Protein AF-A0A3S1J537-F1 (afdb_monomer)

Foldseek 3Di:
DLLVVLQVLLVVLVVVLVVPDPCNPVSPVSSVVSNVVSVLLPDQWAAAEAEFAADPPPCQVVVCVVCQCVDFHPSGADEQELLCLLQVVVVHDSPDDDDCVSVDPVNSVVSVVVSVVVQVVQNVVRHYYYYYDNPD

Sequence (136 aa):
FMAVRAAVRAHVTATQIEEGSADSGGLIAEARSYFELARTLLQARPPRLIAIGGLSGSGKTAVAEALAAHVGAPPGARIVESDRIRKAMHGVPAETKLPDRAYQPEVSDRVYREMARRAGLILAEGGSVVADAVFD

Structure (mmCIF, N/CA/C/O backbone):
data_AF-A0A3S1J537-F1
#
_entry.id   AF-A0A3S1J537-F1
#
loop_
_atom_site.group_PDB
_atom_site.id
_atom_site.type_symbol
_atom_site.label_atom_id
_atom_site.label_alt_id
_atom_site.label_comp_id
_atom_site.label_asym_id
_atom_site.label_entity_id
_atom_site.label_seq_id
_atom_site.pdbx_PDB_ins_code
_atom_site.Cartn_x
_atom_site.Cartn_y
_atom_site.Cartn_z
_atom_site.occupancy
_atom_site.B_iso_or_equiv
_atom_site.auth_seq_id
_atom_site.auth_comp_id
_atom_site.auth_asym_id
_atom_site.auth_atom_id
_atom_site.pdbx_PDB_model_num
ATOM 1 N N . PHE A 1 1 ? -12.608 -5.688 7.212 1.00 84.06 1 PHE A N 1
ATOM 2 C CA . PHE A 1 1 ? -11.902 -6.519 8.218 1.00 84.06 1 PHE A CA 1
ATOM 3 C C . PHE A 1 1 ? -11.384 -5.712 9.416 1.00 84.06 1 PHE A C 1
ATOM 5 O O . PHE A 1 1 ? -11.794 -6.016 10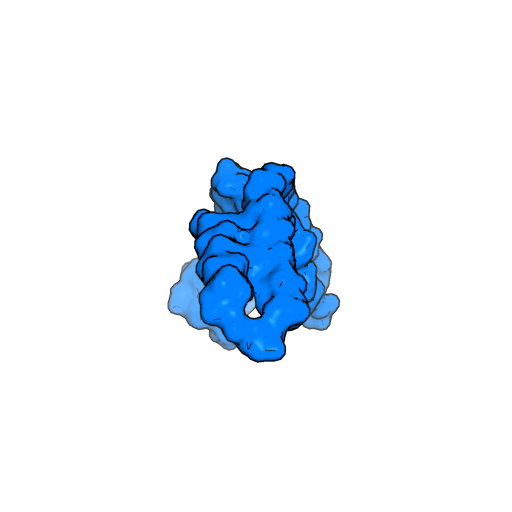.528 1.00 84.06 1 PHE A O 1
ATOM 12 N N . MET A 1 2 ? -10.541 -4.677 9.238 1.00 93.00 2 MET A N 1
ATOM 13 C CA . MET A 1 2 ? -9.973 -3.912 10.372 1.00 93.00 2 MET A CA 1
ATOM 14 C C . MET A 1 2 ? -11.028 -3.223 11.251 1.00 93.00 2 MET A C 1
ATOM 16 O O . MET A 1 2 ? -10.948 -3.337 12.467 1.00 93.00 2 MET A O 1
ATOM 20 N N . ALA A 1 3 ? -12.048 -2.593 10.652 1.00 95.31 3 ALA A N 1
ATOM 21 C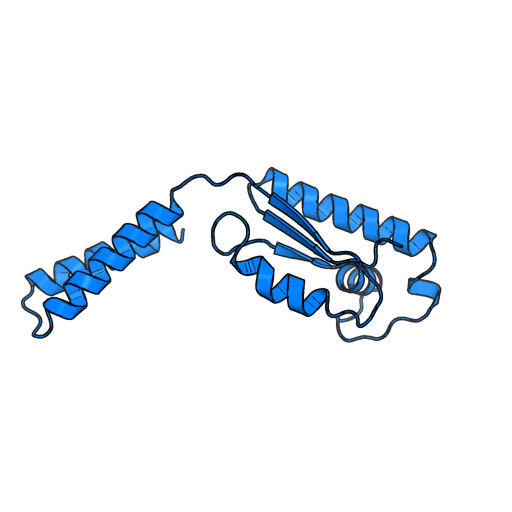 CA . ALA A 1 3 ? -13.137 -1.959 11.404 1.00 95.31 3 ALA A CA 1
ATOM 22 C C . ALA A 1 3 ? -13.875 -2.953 12.317 1.00 95.31 3 ALA A C 1
ATOM 24 O O . ALA A 1 3 ? -14.112 -2.664 13.482 1.00 95.31 3 ALA A O 1
ATOM 25 N N . VAL A 1 4 ? -14.160 -4.159 11.812 1.00 96.94 4 VAL A N 1
ATOM 26 C CA . VAL A 1 4 ? -14.802 -5.232 12.589 1.00 96.94 4 VAL A CA 1
ATOM 27 C C . VAL A 1 4 ? -13.911 -5.667 13.749 1.0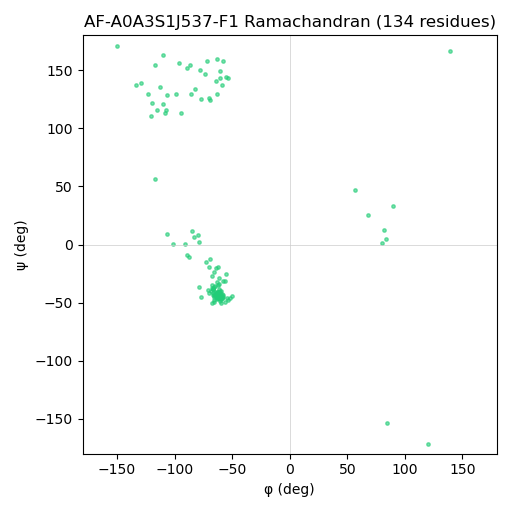0 96.94 4 VAL A C 1
ATOM 29 O O . VAL A 1 4 ? -14.384 -5.781 14.870 1.00 96.94 4 VAL A O 1
ATOM 32 N N . ARG A 1 5 ? -12.608 -5.868 13.515 1.00 97.38 5 ARG A N 1
ATOM 33 C CA . ARG A 1 5 ? -11.675 -6.231 14.594 1.00 97.38 5 ARG A CA 1
ATOM 34 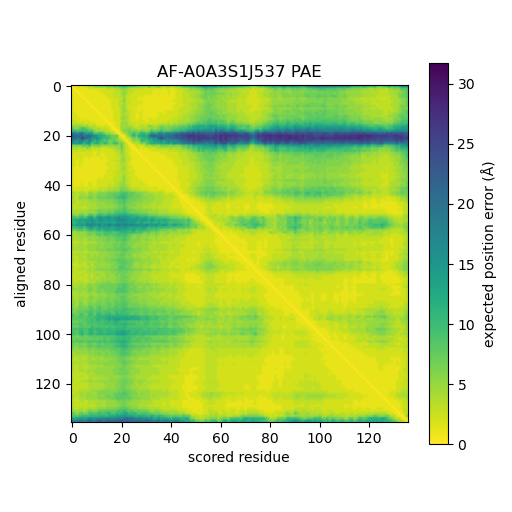C C . ARG A 1 5 ? -11.566 -5.144 15.656 1.00 97.38 5 ARG A C 1
ATOM 36 O O . ARG A 1 5 ? -11.516 -5.477 16.833 1.00 97.38 5 ARG A O 1
ATOM 43 N N . ALA A 1 6 ? -11.530 -3.878 15.247 1.00 97.56 6 ALA A N 1
ATOM 44 C CA . ALA A 1 6 ? -11.533 -2.750 16.168 1.00 97.56 6 ALA A CA 1
ATOM 45 C C . ALA A 1 6 ? -12.836 -2.726 16.988 1.00 97.56 6 ALA A C 1
ATOM 47 O O . ALA A 1 6 ? -12.774 -2.681 18.209 1.00 97.56 6 ALA A O 1
ATOM 48 N N . ALA A 1 7 ? -14.001 -2.898 16.356 1.00 98.06 7 ALA A N 1
ATOM 49 C CA . ALA A 1 7 ? -15.285 -2.965 17.059 1.00 98.06 7 ALA A CA 1
ATOM 50 C C . ALA A 1 7 ? -15.371 -4.150 18.042 1.00 98.06 7 ALA A C 1
ATOM 52 O O . ALA A 1 7 ? -15.823 -3.978 19.169 1.00 98.06 7 ALA A O 1
ATOM 53 N N . VAL A 1 8 ? -14.893 -5.337 17.650 1.00 98.12 8 VAL A N 1
ATOM 54 C CA . VAL A 1 8 ? -14.848 -6.516 18.533 1.00 98.12 8 VAL A CA 1
ATOM 55 C C . VAL A 1 8 ? -13.909 -6.280 19.715 1.00 98.12 8 VAL A C 1
ATOM 57 O O . VAL A 1 8 ? -14.278 -6.602 20.839 1.00 98.12 8 VAL A O 1
ATOM 60 N N . ARG A 1 9 ? -12.725 -5.688 19.498 1.00 97.44 9 ARG A N 1
ATOM 61 C CA . ARG A 1 9 ? -11.820 -5.322 20.602 1.00 97.44 9 ARG A CA 1
ATOM 62 C C . ARG A 1 9 ? -12.469 -4.325 21.550 1.00 97.44 9 ARG A C 1
ATOM 64 O O . ARG A 1 9 ? -12.449 -4.560 22.747 1.00 97.44 9 ARG A O 1
ATOM 71 N N . ALA A 1 10 ? -13.099 -3.281 21.016 1.00 97.19 10 ALA A N 1
ATOM 72 C CA . ALA A 1 10 ? -13.833 -2.314 21.823 1.00 97.19 10 ALA A CA 1
ATOM 73 C C . ALA A 1 10 ? -14.890 -2.994 22.705 1.00 97.19 10 ALA A C 1
ATOM 75 O O . ALA A 1 10 ? -14.969 -2.710 23.895 1.00 97.19 10 ALA A O 1
ATOM 76 N N . HIS A 1 11 ? -15.665 -3.919 22.131 1.00 96.56 11 HIS A N 1
ATOM 77 C CA . HIS A 1 11 ? -16.704 -4.648 22.853 1.00 96.56 11 HIS A CA 1
ATOM 78 C C . HIS A 1 11 ? -16.134 -5.563 23.944 1.00 96.56 11 HIS A C 1
ATOM 80 O O . HIS A 1 11 ? -16.567 -5.475 25.086 1.00 96.56 11 HIS A O 1
ATOM 86 N N . VAL A 1 12 ? -15.128 -6.384 23.624 1.00 95.19 12 VAL A N 1
ATOM 87 C CA . VAL A 1 12 ? -14.503 -7.299 24.596 1.00 95.19 12 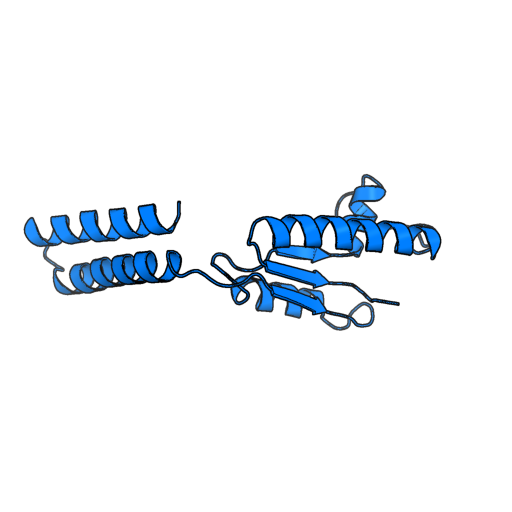VAL A CA 1
ATOM 88 C C . VAL A 1 12 ? -13.858 -6.527 25.747 1.00 95.19 12 VAL A C 1
ATOM 90 O O . VAL A 1 12 ? -14.067 -6.880 26.905 1.00 95.19 12 VAL A O 1
ATOM 93 N N . THR A 1 13 ? -13.120 -5.451 25.452 1.00 94.25 13 THR A N 1
ATOM 94 C CA . THR A 1 13 ? -12.529 -4.590 26.487 1.00 94.25 13 THR A CA 1
ATOM 95 C C . THR A 1 13 ? -13.614 -3.929 27.344 1.00 94.25 13 THR A C 1
ATOM 97 O O . THR A 1 13 ? -13.430 -3.790 28.547 1.00 94.25 13 THR A O 1
ATOM 100 N N . ALA A 1 14 ? -14.767 -3.571 26.765 1.00 92.69 14 ALA A N 1
ATOM 101 C CA . ALA A 1 14 ? -15.890 -3.029 27.527 1.00 92.69 14 ALA A CA 1
ATOM 102 C C . ALA A 1 14 ? -16.493 -4.053 28.505 1.00 92.69 14 ALA A C 1
ATOM 104 O O . ALA A 1 14 ? -16.719 -3.721 29.666 1.00 92.69 14 ALA A O 1
ATOM 105 N N . THR A 1 15 ? -16.681 -5.303 28.075 1.00 92.19 15 THR A N 1
ATOM 106 C CA . THR A 1 15 ? -17.178 -6.390 28.939 1.00 92.19 15 THR A CA 1
ATOM 107 C C . THR A 1 15 ? -16.237 -6.668 30.115 1.00 92.19 15 THR A C 1
ATOM 109 O O . THR A 1 15 ? -16.694 -6.858 31.236 1.00 92.19 15 THR A O 1
ATOM 112 N N . GLN A 1 16 ? -14.918 -6.605 29.905 1.00 89.31 16 GLN A N 1
ATOM 113 C CA . GLN A 1 16 ? -13.934 -6.792 30.983 1.00 89.31 16 GLN A CA 1
ATOM 114 C C . GLN A 1 16 ? -14.050 -5.744 32.106 1.00 89.31 16 GLN A C 1
ATOM 116 O O . GLN A 1 16 ? -13.724 -6.032 33.257 1.00 89.31 16 GLN A O 1
ATOM 121 N N . ILE A 1 17 ? -14.523 -4.533 31.788 1.00 87.06 17 ILE A N 1
ATOM 122 C CA . ILE A 1 17 ? -14.766 -3.476 32.781 1.00 87.06 17 ILE A CA 1
ATOM 123 C C . ILE A 1 17 ? -15.971 -3.840 33.655 1.00 87.06 17 ILE A C 1
ATOM 125 O O . ILE A 1 17 ? -15.917 -3.653 34.870 1.00 87.06 17 ILE A O 1
ATOM 129 N N . GLU A 1 18 ? -17.037 -4.373 33.047 1.00 81.31 18 GLU A N 1
ATOM 130 C CA . GLU A 1 18 ? -18.246 -4.820 33.756 1.00 81.31 18 GLU A CA 1
ATOM 131 C C . GLU A 1 18 ? -17.945 -5.976 34.722 1.00 81.31 18 GLU A C 1
ATOM 133 O O . GLU A 1 18 ? -18.535 -6.052 35.798 1.00 81.31 18 GLU A O 1
ATOM 138 N N . GLU A 1 19 ? -16.972 -6.826 34.384 1.00 84.00 19 GLU A N 1
ATOM 139 C CA . GLU A 1 19 ? -16.530 -7.963 35.203 1.00 84.00 19 GLU A CA 1
ATOM 140 C C . GLU A 1 19 ? -15.597 -7.579 36.377 1.00 84.00 19 GLU A C 1
ATOM 142 O O . GLU A 1 19 ? -15.179 -8.448 37.142 1.00 84.00 19 GLU A O 1
ATOM 147 N N . GLY A 1 20 ? -15.310 -6.285 36.587 1.00 71.38 20 GLY A N 1
ATOM 148 C CA . GLY A 1 20 ? -14.695 -5.789 37.828 1.00 71.38 20 GLY A CA 1
ATOM 149 C C . GLY A 1 20 ? -13.161 -5.755 37.861 1.00 71.38 20 GLY A C 1
ATOM 150 O O . GLY A 1 20 ? -12.559 -5.934 38.921 1.00 71.38 20 GLY A O 1
ATOM 151 N N . SER A 1 21 ? -12.500 -5.504 36.727 1.00 66.31 21 SER A N 1
ATOM 152 C CA . SER A 1 21 ? -11.037 -5.336 36.658 1.00 66.31 21 SER A CA 1
ATOM 153 C C . SER A 1 21 ? -10.512 -4.159 37.506 1.00 66.31 21 SER A C 1
ATOM 155 O O . SER A 1 21 ? -11.111 -3.084 37.503 1.00 66.31 21 SER A O 1
ATOM 157 N N . ALA A 1 22 ? -9.334 -4.311 38.125 1.00 62.69 22 ALA A N 1
ATOM 158 C CA . ALA A 1 22 ? -8.697 -3.293 38.977 1.00 62.69 22 ALA A CA 1
ATOM 159 C C . ALA A 1 22 ? -8.183 -2.030 38.239 1.00 62.69 22 ALA A C 1
ATOM 161 O O . ALA A 1 22 ? -7.878 -1.037 38.894 1.00 62.69 22 ALA A O 1
ATOM 162 N N . ASP A 1 23 ? -8.109 -2.045 36.900 1.00 71.88 23 ASP A N 1
ATOM 163 C CA . ASP A 1 23 ? -7.716 -0.900 36.056 1.00 71.88 23 ASP A CA 1
ATOM 164 C C . ASP A 1 23 ? -8.864 -0.454 35.130 1.00 71.88 23 ASP A C 1
ATOM 166 O O . ASP A 1 23 ? -8.750 -0.417 33.902 1.00 71.88 23 ASP A O 1
ATOM 170 N N . SER A 1 24 ? -10.022 -0.127 35.713 1.00 74.25 24 SER A N 1
ATOM 171 C CA . SER A 1 24 ? -11.186 0.321 34.934 1.00 74.25 24 SER A CA 1
ATOM 172 C C . SER A 1 24 ? -10.882 1.566 34.089 1.00 74.25 24 SER A C 1
ATOM 174 O O . SER A 1 24 ? -11.438 1.726 33.009 1.00 74.25 24 SER A O 1
ATOM 176 N N . GLY A 1 25 ? -9.992 2.451 34.550 1.00 84.00 25 GLY A N 1
ATOM 177 C CA . GLY A 1 25 ? -9.656 3.694 33.850 1.00 84.00 25 GLY A CA 1
ATOM 178 C C . GLY A 1 25 ? -8.924 3.463 32.526 1.00 84.00 25 GLY A C 1
ATOM 179 O O . GLY A 1 25 ? -9.350 3.997 31.495 1.00 84.00 25 GLY A O 1
ATOM 180 N N . GLY A 1 26 ? -7.861 2.649 32.539 1.00 89.25 26 GLY A N 1
ATOM 181 C CA . GLY A 1 26 ? -7.110 2.293 31.333 1.00 89.25 26 GLY A CA 1
ATOM 182 C C . GLY A 1 26 ? -7.972 1.550 30.312 1.00 89.25 26 GLY A C 1
ATOM 183 O O . GLY A 1 26 ? -7.988 1.906 29.130 1.00 89.25 26 GLY A O 1
ATOM 184 N N . LEU A 1 27 ? -8.778 0.595 30.780 1.00 90.62 27 LEU A N 1
ATOM 185 C CA . LEU A 1 27 ? -9.655 -0.205 29.921 1.00 90.62 27 LEU A CA 1
ATOM 186 C C . LEU A 1 27 ? -10.786 0.619 29.289 1.00 90.62 27 LEU A C 1
ATOM 188 O O . LEU A 1 27 ? -11.090 0.426 28.111 1.00 90.62 27 LEU A O 1
ATOM 192 N N . ILE A 1 28 ? -11.373 1.590 30.006 1.00 93.19 28 ILE A N 1
ATOM 193 C CA . ILE A 1 28 ? -12.360 2.519 29.418 1.00 93.19 28 ILE A CA 1
ATOM 194 C C . ILE A 1 28 ? -11.731 3.300 28.257 1.00 93.19 28 ILE A C 1
ATOM 196 O O . ILE A 1 28 ? -12.352 3.447 27.197 1.00 93.19 28 ILE A O 1
ATOM 200 N N . ALA A 1 29 ? -10.517 3.825 28.449 1.00 94.19 29 ALA A N 1
ATOM 201 C CA . ALA A 1 29 ? -9.821 4.588 27.417 1.00 94.19 29 ALA A CA 1
ATOM 202 C C . ALA A 1 29 ? -9.495 3.715 26.194 1.00 94.19 29 ALA A C 1
ATOM 204 O O . ALA A 1 29 ? -9.710 4.142 25.056 1.00 94.19 29 ALA A O 1
ATOM 205 N N . GLU A 1 30 ? -9.045 2.479 26.415 1.00 95.19 30 GLU A N 1
ATOM 206 C CA . GLU A 1 30 ? -8.744 1.525 25.347 1.00 95.19 30 GLU A CA 1
ATOM 207 C C . GLU A 1 30 ? -10.001 1.110 24.563 1.00 95.19 30 GLU A C 1
ATOM 209 O O . GLU A 1 30 ? -10.004 1.183 23.329 1.00 95.19 30 GLU A O 1
ATOM 214 N N . ALA A 1 31 ? -11.093 0.753 25.248 1.00 95.94 31 ALA A N 1
ATOM 215 C CA . ALA A 1 31 ? -12.356 0.384 24.605 1.00 95.94 31 ALA A CA 1
ATOM 216 C C . ALA A 1 31 ? -12.883 1.517 23.707 1.00 95.94 31 ALA A C 1
ATOM 218 O O . ALA A 1 31 ? -13.246 1.290 22.548 1.00 95.94 31 ALA A O 1
ATOM 219 N N . ARG A 1 32 ? -12.859 2.761 24.210 1.00 96.56 32 ARG A N 1
ATOM 220 C CA . ARG A 1 32 ? -13.248 3.954 23.440 1.00 96.56 32 ARG A CA 1
ATOM 221 C C . ARG A 1 32 ? -12.330 4.192 22.245 1.00 96.56 32 ARG A C 1
ATOM 223 O O . ARG A 1 32 ? -12.825 4.464 21.155 1.00 96.56 32 ARG A O 1
ATOM 230 N N . SER A 1 33 ? -11.017 4.046 22.424 1.00 97.81 33 SER A N 1
ATOM 231 C CA . SER A 1 33 ? -10.036 4.194 21.343 1.00 97.81 33 SER A CA 1
ATOM 232 C C . SER A 1 33 ? -10.303 3.214 20.195 1.00 97.81 33 SER A C 1
ATOM 234 O O . SER A 1 33 ? -10.366 3.616 19.031 1.00 97.81 33 SER A O 1
ATOM 236 N N . TYR A 1 34 ? -10.562 1.939 20.500 1.00 98.06 34 TYR A N 1
ATOM 237 C CA . TYR A 1 34 ? -10.912 0.957 19.472 1.00 98.06 34 TYR A CA 1
ATOM 238 C C . TYR A 1 34 ? -12.267 1.227 18.813 1.00 98.06 34 TYR A C 1
ATOM 240 O O . TYR A 1 34 ? -12.413 0.992 17.610 1.00 98.06 34 TYR A O 1
ATOM 248 N N . PHE A 1 35 ? -13.248 1.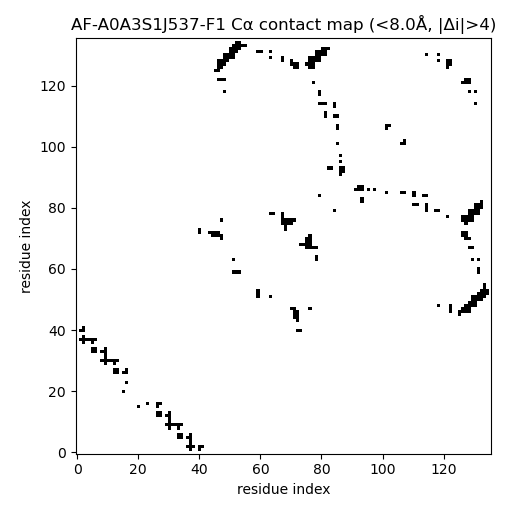734 19.560 1.00 97.94 35 PHE A N 1
ATOM 249 C CA . PHE A 1 35 ? -14.543 2.099 18.994 1.00 97.94 35 PHE A CA 1
ATOM 250 C C . PHE A 1 35 ? -14.417 3.272 18.010 1.00 97.94 35 PHE A C 1
ATOM 252 O O . PHE A 1 35 ? -14.922 3.197 16.885 1.00 97.94 35 PHE A O 1
ATOM 259 N N . GLU A 1 36 ? -13.668 4.313 18.377 1.00 97.88 36 GLU A N 1
ATOM 260 C CA . GLU A 1 36 ? -13.381 5.442 17.485 1.00 97.88 36 GLU A CA 1
ATOM 261 C C . GLU A 1 36 ? -12.530 5.031 16.280 1.00 97.88 36 GLU A C 1
ATOM 263 O O . GLU A 1 36 ? -12.772 5.483 15.155 1.00 97.88 36 GLU A O 1
ATOM 268 N N . LEU A 1 37 ? -11.585 4.106 16.464 1.00 96.88 37 LEU A N 1
ATOM 269 C CA . LEU A 1 37 ? -10.842 3.516 15.355 1.00 96.88 37 LEU A CA 1
ATOM 270 C C . LEU A 1 37 ? -11.783 2.777 14.393 1.00 96.88 37 LEU A C 1
ATOM 272 O O . LEU A 1 37 ? -11.678 2.961 13.181 1.00 96.88 37 LEU A O 1
ATOM 276 N N . ALA A 1 38 ? -12.726 1.978 14.903 1.00 97.56 38 ALA A N 1
ATOM 277 C CA . ALA A 1 38 ? -13.714 1.292 14.074 1.00 97.56 38 ALA A CA 1
ATOM 278 C C . ALA A 1 38 ? -14.552 2.288 13.260 1.00 97.56 38 ALA A C 1
ATOM 280 O O . ALA A 1 38 ? -14.696 2.110 12.049 1.00 97.56 38 ALA A O 1
ATOM 281 N N . ARG A 1 39 ? -15.033 3.367 13.893 1.00 96.19 39 ARG A N 1
ATOM 282 C CA . ARG A 1 39 ? -15.758 4.452 13.210 1.00 96.19 39 ARG A CA 1
ATOM 283 C C . ARG A 1 39 ? -14.910 5.115 12.129 1.00 96.19 39 ARG A C 1
ATOM 285 O O . ARG A 1 39 ? -15.377 5.273 11.004 1.00 96.19 39 ARG A O 1
ATOM 292 N N . THR A 1 40 ? -13.665 5.455 12.444 1.00 94.56 40 THR A N 1
ATOM 293 C CA . THR A 1 40 ? -12.730 6.087 11.501 1.00 94.56 40 THR A CA 1
ATOM 294 C C . THR A 1 40 ? -12.458 5.190 10.294 1.00 94.56 40 THR A C 1
ATOM 296 O O . THR A 1 40 ? -12.423 5.665 9.162 1.00 94.56 40 THR A O 1
ATOM 299 N N . LEU A 1 41 ? -12.308 3.881 10.512 1.00 94.12 41 LEU A N 1
ATOM 300 C CA . LEU A 1 41 ? -12.062 2.897 9.454 1.00 94.12 41 LEU A CA 1
ATOM 301 C C . LEU A 1 41 ? -13.267 2.663 8.532 1.00 94.12 41 LEU A C 1
ATOM 303 O O . LEU A 1 41 ? -13.084 2.130 7.440 1.00 94.12 41 LEU A O 1
ATOM 307 N N . LEU A 1 42 ? -14.479 3.028 8.959 1.00 93.38 42 LEU A N 1
ATOM 308 C CA . LEU A 1 42 ? -15.695 2.945 8.142 1.00 93.38 42 LEU A CA 1
ATOM 309 C C . LEU A 1 42 ? -15.930 4.198 7.290 1.00 93.38 42 LEU A C 1
ATOM 311 O O . LEU A 1 42 ? -16.793 4.183 6.414 1.00 93.38 42 LEU A O 1
ATOM 315 N N . GLN A 1 43 ? -15.186 5.282 7.524 1.00 92.31 43 GLN A N 1
ATOM 316 C CA . GLN A 1 43 ? -15.308 6.494 6.721 1.00 92.31 43 GLN A CA 1
ATOM 317 C C . GLN A 1 43 ? -14.769 6.249 5.310 1.00 92.31 43 GLN A C 1
ATOM 319 O O . GLN A 1 43 ? -13.605 5.887 5.128 1.00 92.31 43 GLN A O 1
ATOM 324 N N . ALA A 1 44 ? -15.606 6.502 4.303 1.00 88.31 44 ALA A N 1
ATOM 325 C CA . ALA A 1 44 ? -15.175 6.479 2.915 1.00 88.31 44 ALA A CA 1
ATOM 326 C C . ALA A 1 44 ? -14.126 7.576 2.680 1.00 88.31 44 ALA A C 1
ATOM 328 O O . ALA A 1 44 ? -14.339 8.742 3.018 1.00 88.31 44 ALA A O 1
ATOM 329 N N . ARG A 1 45 ? -12.991 7.203 2.085 1.00 90.75 45 ARG A N 1
ATOM 330 C CA . ARG A 1 45 ? -11.961 8.145 1.641 1.00 90.75 45 ARG A CA 1
ATOM 331 C C . ARG A 1 45 ? -11.724 7.930 0.152 1.00 90.75 45 ARG A C 1
ATOM 333 O O . ARG A 1 45 ? -11.525 6.783 -0.243 1.00 90.75 45 ARG A O 1
ATOM 340 N N . PRO A 1 46 ? -11.744 8.989 -0.671 1.00 92.19 46 PRO A N 1
ATOM 341 C CA . PRO A 1 46 ? -11.505 8.836 -2.094 1.00 92.19 46 PRO A CA 1
ATOM 342 C C . PRO A 1 46 ? -10.074 8.326 -2.345 1.00 92.19 46 PRO A C 1
ATOM 344 O O . PRO A 1 46 ? -9.141 8.771 -1.660 1.00 92.19 46 PRO A O 1
ATOM 347 N N . PRO A 1 47 ? -9.883 7.423 -3.321 1.00 95.88 47 PRO A N 1
ATOM 348 C CA . PRO A 1 47 ? -8.566 6.990 -3.772 1.00 95.88 47 PRO A CA 1
ATOM 349 C C . PRO A 1 47 ? -7.701 8.170 -4.200 1.00 95.88 47 PRO A C 1
ATOM 351 O O . PRO A 1 47 ? -8.186 9.140 -4.785 1.00 95.88 47 PRO A O 1
ATOM 354 N N . ARG A 1 48 ? -6.399 8.085 -3.927 1.00 97.00 48 ARG A N 1
ATOM 355 C CA . ARG A 1 48 ? -5.422 9.102 -4.329 1.00 97.00 48 ARG A CA 1
ATOM 356 C C . ARG A 1 48 ? -4.246 8.453 -5.035 1.00 97.00 48 ARG A C 1
ATOM 358 O O . ARG A 1 48 ? -3.738 7.435 -4.575 1.00 97.00 48 ARG A O 1
ATOM 365 N N . LEU A 1 49 ? -3.783 9.092 -6.103 1.00 97.50 49 LEU A N 1
ATOM 366 C CA . LEU A 1 49 ? -2.500 8.812 -6.734 1.00 97.50 49 LEU A CA 1
ATOM 367 C C . LEU A 1 49 ? -1.535 9.948 -6.400 1.00 97.50 49 LEU A C 1
ATOM 369 O O . LEU A 1 49 ? -1.864 11.116 -6.604 1.00 97.50 49 LEU A O 1
ATOM 373 N N . ILE A 1 50 ? -0.353 9.605 -5.903 1.00 97.31 50 ILE A N 1
ATOM 374 C CA . ILE A 1 50 ? 0.759 10.541 -5.733 1.00 97.31 50 ILE A CA 1
ATOM 375 C C . ILE A 1 50 ? 1.921 10.023 -6.567 1.00 97.31 50 ILE A C 1
ATOM 377 O O . ILE A 1 50 ? 2.369 8.903 -6.356 1.00 97.31 50 ILE A O 1
ATOM 381 N N . ALA A 1 51 ? 2.402 10.827 -7.508 1.00 95.81 51 ALA A N 1
ATOM 382 C CA . ALA A 1 51 ? 3.593 10.520 -8.288 1.00 95.81 51 ALA A CA 1
ATOM 383 C C . ALA A 1 51 ? 4.797 11.262 -7.695 1.00 95.81 51 ALA A C 1
ATOM 385 O O . ALA A 1 51 ? 4.723 12.468 -7.456 1.00 95.81 51 ALA A O 1
ATOM 386 N N . ILE A 1 52 ? 5.889 10.542 -7.451 1.00 94.44 52 ILE A N 1
ATOM 387 C CA . ILE A 1 52 ? 7.155 11.084 -6.955 1.00 94.44 52 ILE A CA 1
ATOM 388 C C . ILE A 1 52 ? 8.199 10.881 -8.052 1.00 94.44 52 ILE A C 1
ATOM 390 O O . ILE A 1 52 ? 8.495 9.748 -8.422 1.00 94.44 52 ILE A O 1
ATOM 394 N N . GLY A 1 53 ? 8.709 11.997 -8.577 1.00 91.50 53 GLY A N 1
ATOM 395 C CA . GLY A 1 53 ? 9.734 12.063 -9.620 1.00 91.50 53 GLY A CA 1
ATOM 396 C C . GLY A 1 53 ? 11.074 12.578 -9.104 1.00 91.50 53 GLY A C 1
ATOM 397 O O . GLY A 1 53 ? 11.140 13.186 -8.033 1.00 91.50 53 GLY A O 1
ATOM 398 N N . GLY A 1 54 ? 12.147 12.354 -9.866 1.00 86.50 54 GLY A N 1
ATOM 399 C CA . GLY A 1 54 ? 13.484 12.869 -9.543 1.00 86.50 54 GLY A CA 1
ATOM 400 C C . GLY A 1 54 ? 14.627 11.883 -9.790 1.00 86.50 54 GLY A C 1
ATOM 401 O O . GLY A 1 54 ? 14.429 10.681 -9.961 1.00 86.50 54 GLY A O 1
ATOM 402 N N . LEU A 1 55 ? 15.859 12.391 -9.781 1.00 82.50 55 LEU A N 1
ATOM 403 C CA . LEU A 1 55 ? 17.065 11.627 -10.119 1.00 82.50 55 LEU A CA 1
ATOM 404 C C . LEU A 1 55 ? 17.335 10.453 -9.160 1.00 82.50 55 LEU A C 1
ATOM 406 O O . LEU A 1 55 ? 16.847 10.400 -8.028 1.00 82.50 55 LEU A O 1
ATOM 410 N N . SER A 1 56 ? 18.124 9.476 -9.612 1.00 79.56 56 SER A N 1
ATOM 411 C CA . SER A 1 56 ? 18.585 8.386 -8.743 1.00 79.56 56 SER A CA 1
ATOM 412 C C . SER A 1 56 ? 19.376 8.941 -7.550 1.00 79.56 56 SER A C 1
ATOM 414 O O . SER A 1 56 ? 20.167 9.866 -7.705 1.00 79.56 56 SER A O 1
ATOM 416 N N . GLY A 1 57 ? 19.135 8.407 -6.350 1.00 79.31 57 GLY A N 1
ATOM 417 C CA . GLY A 1 57 ? 19.786 8.868 -5.117 1.00 79.31 57 GLY A CA 1
ATOM 418 C C . GLY A 1 57 ? 19.202 10.136 -4.476 1.00 79.31 57 GLY A C 1
ATOM 419 O O . GLY A 1 57 ? 19.676 10.533 -3.419 1.00 79.31 57 GLY A O 1
ATOM 420 N N . SER A 1 58 ? 18.146 10.749 -5.028 1.00 85.00 58 SER A N 1
ATOM 421 C CA . SER A 1 58 ? 17.544 11.980 -4.475 1.00 85.00 58 SER A CA 1
ATOM 422 C C . SER A 1 58 ? 16.606 11.772 -3.269 1.00 85.00 58 SER A C 1
ATOM 424 O O . SER A 1 58 ? 15.901 12.696 -2.876 1.00 85.00 58 SER A O 1
ATOM 426 N N . GLY A 1 59 ? 16.536 10.559 -2.710 1.00 86.75 59 GLY A N 1
ATOM 427 C CA . GLY A 1 59 ? 15.693 10.246 -1.546 1.00 86.75 59 GLY A CA 1
ATOM 428 C C . GLY A 1 59 ? 14.212 9.955 -1.835 1.00 86.75 59 GLY A C 1
ATOM 429 O O . GLY A 1 59 ? 13.430 9.887 -0.891 1.00 86.75 59 GLY A O 1
ATOM 430 N N . LYS A 1 60 ? 13.805 9.746 -3.098 1.00 92.00 60 LYS A N 1
ATOM 431 C CA . LYS A 1 60 ? 12.397 9.474 -3.472 1.00 92.00 60 LYS A CA 1
ATOM 432 C C . LYS A 1 60 ? 11.773 8.319 -2.699 1.00 92.00 60 LYS A C 1
ATOM 434 O O . LYS A 1 60 ? 10.703 8.488 -2.132 1.00 92.00 60 LYS A O 1
ATOM 439 N N . THR A 1 61 ? 12.480 7.194 -2.612 1.00 88.94 61 THR A N 1
ATOM 440 C CA . THR A 1 61 ? 12.001 5.996 -1.916 1.00 88.94 61 THR A CA 1
ATOM 441 C C . THR A 1 61 ? 11.778 6.267 -0.431 1.00 88.94 61 THR A C 1
ATOM 443 O O . THR A 1 61 ? 10.738 5.904 0.102 1.00 88.94 61 THR A O 1
ATOM 446 N N . ALA A 1 62 ? 12.676 7.017 0.220 1.00 92.88 62 ALA A N 1
ATOM 447 C CA . ALA A 1 62 ? 12.496 7.409 1.619 1.00 92.88 62 ALA A CA 1
ATOM 448 C C . ALA A 1 62 ? 11.242 8.281 1.813 1.00 92.88 62 ALA A C 1
ATOM 450 O O . ALA A 1 62 ? 10.479 8.082 2.759 1.00 92.88 62 ALA A O 1
ATOM 451 N N . VAL A 1 63 ? 10.988 9.220 0.894 1.00 94.38 63 VAL A N 1
ATOM 452 C CA . VAL A 1 63 ? 9.759 10.029 0.907 1.00 94.38 63 VAL A CA 1
ATOM 453 C C . VAL A 1 63 ? 8.529 9.162 0.630 1.00 94.38 63 VAL A C 1
ATOM 455 O O . VAL A 1 63 ? 7.521 9.313 1.316 1.00 94.38 63 VAL A O 1
ATOM 458 N N . ALA A 1 64 ? 8.596 8.244 -0.336 1.00 94.56 64 ALA A N 1
ATOM 459 C CA . ALA A 1 64 ? 7.502 7.346 -0.689 1.00 94.56 64 ALA A CA 1
ATOM 460 C C . ALA A 1 64 ? 7.097 6.456 0.494 1.00 94.56 64 ALA A C 1
ATOM 462 O O . ALA A 1 64 ? 5.910 6.369 0.814 1.00 94.56 64 ALA A O 1
ATOM 463 N N . GLU A 1 65 ? 8.071 5.856 1.180 1.00 94.44 65 GLU A N 1
ATOM 464 C CA . GLU A 1 65 ? 7.864 5.012 2.361 1.00 94.44 65 GLU A CA 1
ATOM 465 C C . GLU A 1 65 ? 7.275 5.796 3.538 1.00 94.44 65 GLU A C 1
ATOM 467 O O . GLU A 1 65 ? 6.294 5.354 4.142 1.00 94.44 65 GLU A O 1
ATOM 472 N N . ALA A 1 66 ? 7.803 6.991 3.822 1.00 95.31 66 ALA A N 1
ATOM 473 C CA . ALA A 1 66 ? 7.274 7.855 4.877 1.00 95.31 66 ALA A CA 1
ATOM 474 C C . ALA A 1 66 ? 5.849 8.350 4.567 1.00 95.31 66 ALA A C 1
ATOM 476 O O . ALA A 1 66 ? 5.011 8.492 5.463 1.00 95.31 66 ALA A O 1
ATOM 477 N N . LEU A 1 67 ? 5.552 8.610 3.293 1.00 95.44 67 LEU A N 1
ATOM 478 C CA . LEU A 1 67 ? 4.267 9.145 2.860 1.00 95.44 67 LEU A CA 1
ATOM 479 C C . LEU A 1 67 ? 3.177 8.070 2.785 1.00 95.44 67 LEU A C 1
ATOM 481 O O . LEU A 1 67 ? 2.029 8.358 3.120 1.00 95.44 67 LEU A O 1
ATOM 485 N N . ALA A 1 68 ? 3.507 6.847 2.367 1.00 96.62 68 ALA A N 1
ATOM 486 C CA . ALA A 1 68 ? 2.532 5.813 2.018 1.00 96.62 68 ALA A CA 1
ATOM 487 C C . ALA A 1 68 ? 1.481 5.559 3.112 1.00 96.62 68 ALA A C 1
ATOM 489 O O . ALA A 1 68 ? 0.285 5.552 2.818 1.00 96.62 68 ALA A O 1
ATOM 490 N N . ALA A 1 69 ? 1.897 5.444 4.378 1.00 95.06 69 ALA A N 1
ATOM 491 C CA . ALA A 1 69 ? 0.997 5.194 5.512 1.00 95.06 69 ALA A CA 1
ATOM 492 C C . ALA A 1 69 ? -0.040 6.315 5.750 1.00 95.06 69 ALA A C 1
ATOM 494 O O . ALA A 1 69 ? -1.067 6.096 6.391 1.00 95.06 69 ALA A O 1
ATOM 495 N N . HIS A 1 70 ? 0.206 7.512 5.213 1.00 94.44 70 HIS A N 1
ATOM 496 C CA . HIS A 1 70 ? -0.597 8.714 5.442 1.00 94.44 70 HIS A CA 1
ATOM 497 C C . HIS A 1 70 ? -1.558 9.036 4.286 1.00 94.44 70 HIS A C 1
ATOM 499 O O . HIS A 1 70 ? -2.281 10.034 4.335 1.00 94.44 70 HIS A O 1
ATOM 505 N N . VAL A 1 71 ? -1.587 8.218 3.229 1.00 95.31 71 VAL A N 1
ATOM 506 C CA . VAL A 1 71 ? -2.352 8.506 2.008 1.00 95.31 71 VAL A CA 1
ATOM 507 C C . VAL A 1 71 ? -3.544 7.564 1.864 1.00 95.31 71 VAL A C 1
ATOM 509 O O . VAL A 1 71 ? -3.389 6.359 1.708 1.00 95.31 71 VAL A O 1
ATOM 512 N N . GLY A 1 72 ? -4.751 8.132 1.805 1.00 93.44 72 GLY A N 1
ATOM 513 C CA . GLY A 1 72 ? -5.988 7.387 1.549 1.00 93.44 72 GLY A CA 1
ATOM 514 C C . GLY A 1 72 ? -6.609 6.746 2.790 1.00 93.44 72 GLY A C 1
ATOM 515 O O . GLY A 1 72 ? -6.483 7.245 3.914 1.00 93.44 72 GLY A O 1
ATOM 516 N N . ALA A 1 73 ? -7.352 5.662 2.562 1.00 91.81 73 ALA A N 1
ATOM 517 C CA . ALA A 1 73 ? -7.884 4.818 3.625 1.00 91.81 73 ALA A CA 1
ATOM 518 C C . ALA A 1 73 ? -6.767 3.973 4.263 1.00 91.81 73 ALA A C 1
ATOM 520 O O . ALA A 1 73 ? -5.844 3.556 3.560 1.00 91.81 73 ALA A O 1
ATOM 521 N N . PRO A 1 74 ? -6.834 3.687 5.578 1.00 91.38 74 PRO A N 1
ATOM 522 C CA . PRO A 1 74 ? -5.909 2.753 6.211 1.00 91.38 74 PRO A CA 1
ATOM 523 C C . PRO A 1 74 ? -5.883 1.394 5.484 1.00 91.38 74 PRO A C 1
ATOM 525 O O . PRO A 1 74 ? -6.935 0.921 5.046 1.00 91.38 74 PRO A O 1
ATOM 528 N N . PRO A 1 75 ? -4.718 0.728 5.378 1.00 91.81 75 PRO A N 1
ATOM 529 C CA . PRO A 1 75 ? -3.454 1.040 6.054 1.00 91.81 75 PRO A CA 1
ATOM 530 C C . PRO A 1 75 ? -2.598 2.118 5.362 1.00 91.81 75 PRO A C 1
ATOM 532 O O . PRO A 1 75 ? -1.473 2.352 5.789 1.00 91.81 75 PRO A O 1
ATOM 535 N N . GLY A 1 76 ? -3.107 2.757 4.309 1.00 94.62 76 GLY A N 1
ATOM 536 C CA . GLY A 1 76 ? -2.385 3.733 3.501 1.00 94.62 76 GLY A CA 1
ATOM 537 C C . GLY A 1 76 ? -2.286 3.305 2.038 1.00 94.62 76 GLY A C 1
ATOM 538 O O . GLY A 1 76 ? -2.899 2.326 1.602 1.00 94.62 76 GLY A O 1
ATOM 539 N N . ALA A 1 77 ? -1.495 4.047 1.274 1.00 97.62 77 ALA A N 1
ATOM 540 C CA . ALA A 1 77 ? -1.271 3.803 -0.137 1.00 97.62 77 ALA A CA 1
ATOM 541 C C . ALA A 1 77 ? -0.289 2.652 -0.380 1.00 97.62 77 ALA A C 1
ATOM 543 O O . ALA A 1 77 ? 0.649 2.414 0.381 1.00 97.62 77 ALA A O 1
ATOM 544 N N . ARG A 1 78 ? -0.475 1.957 -1.502 1.00 97.38 78 ARG A N 1
ATOM 545 C CA . ARG A 1 78 ? 0.505 1.005 -2.026 1.00 97.38 78 ARG A CA 1
ATOM 546 C C . ARG A 1 78 ? 1.582 1.746 -2.803 1.00 97.38 78 ARG A C 1
ATOM 548 O O . ARG A 1 78 ? 1.267 2.582 -3.644 1.00 97.38 78 ARG A O 1
ATOM 555 N N . ILE A 1 79 ? 2.839 1.400 -2.556 1.00 97.44 79 ILE A N 1
ATOM 556 C CA . ILE A 1 79 ? 3.961 1.932 -3.325 1.00 97.44 79 ILE A CA 1
ATOM 557 C C . ILE A 1 79 ? 4.147 1.075 -4.580 1.00 97.44 79 ILE A C 1
ATOM 559 O O . ILE A 1 79 ? 4.198 -0.156 -4.505 1.00 97.44 79 ILE A O 1
ATOM 563 N N . VAL A 1 80 ? 4.220 1.727 -5.735 1.00 97.19 80 VAL A N 1
ATOM 564 C CA . VAL A 1 80 ? 4.500 1.114 -7.033 1.00 97.19 80 VAL A CA 1
ATOM 565 C C . VAL A 1 80 ? 5.764 1.768 -7.581 1.00 97.19 80 VAL A C 1
ATOM 567 O O . VAL A 1 80 ? 5.750 2.941 -7.934 1.00 97.19 80 VAL A O 1
ATOM 570 N N . GLU A 1 81 ? 6.858 1.011 -7.644 1.00 95.25 81 GLU A N 1
ATOM 571 C CA . GLU A 1 81 ? 8.190 1.542 -7.966 1.00 95.25 81 GLU A CA 1
ATOM 572 C C . GLU A 1 81 ? 8.681 1.022 -9.317 1.00 95.25 81 GLU A C 1
ATOM 574 O O . GLU A 1 81 ? 8.584 -0.180 -9.605 1.00 95.25 81 GLU A O 1
ATOM 579 N N . SER A 1 82 ? 9.241 1.906 -10.145 1.00 94.69 82 SER A N 1
ATOM 580 C CA . SER A 1 82 ? 9.675 1.541 -11.501 1.00 94.69 82 SER A CA 1
ATOM 581 C C . SER A 1 82 ? 10.848 0.567 -11.474 1.00 94.69 82 SER A C 1
ATOM 583 O O . SER A 1 82 ? 10.863 -0.383 -12.252 1.00 94.69 82 SER A O 1
ATOM 585 N N . ASP A 1 83 ? 11.788 0.733 -10.543 1.00 92.88 83 ASP A N 1
ATOM 586 C CA . ASP A 1 83 ? 12.944 -0.155 -10.401 1.00 92.88 83 ASP A CA 1
ATOM 587 C C . ASP A 1 83 ? 12.537 -1.571 -9.956 1.00 92.88 83 ASP A C 1
ATOM 589 O O . ASP A 1 83 ? 12.982 -2.557 -10.548 1.00 92.88 83 ASP A O 1
ATOM 593 N N . ARG A 1 84 ? 11.596 -1.700 -9.005 1.00 94.19 84 ARG A N 1
ATOM 594 C CA . ARG A 1 84 ? 11.046 -3.014 -8.617 1.00 94.19 84 ARG A CA 1
ATOM 595 C C . ARG A 1 84 ? 10.314 -3.691 -9.767 1.00 94.19 84 ARG A C 1
ATOM 597 O O . ARG A 1 84 ? 10.468 -4.895 -9.965 1.00 94.19 84 ARG A O 1
ATOM 604 N N . ILE A 1 85 ? 9.523 -2.938 -10.535 1.00 96.00 85 ILE A N 1
ATOM 605 C CA . ILE A 1 85 ? 8.845 -3.473 -11.724 1.00 96.00 85 ILE A CA 1
ATOM 606 C C . ILE A 1 85 ? 9.876 -3.926 -12.757 1.00 96.00 85 ILE A C 1
ATOM 608 O O . ILE A 1 85 ? 9.771 -5.043 -13.260 1.00 96.00 85 ILE A O 1
ATOM 612 N N . ARG A 1 86 ? 10.891 -3.103 -13.030 1.00 96.56 86 ARG A N 1
ATOM 613 C CA . ARG A 1 86 ? 11.973 -3.412 -13.971 1.00 96.56 86 ARG A CA 1
ATOM 614 C C . ARG A 1 86 ? 12.666 -4.720 -13.591 1.00 96.56 86 ARG A C 1
ATOM 616 O O . ARG A 1 86 ? 12.764 -5.619 -14.420 1.00 96.56 86 ARG A O 1
ATOM 623 N N . LYS A 1 87 ? 13.053 -4.883 -12.325 1.00 96.12 87 LYS A N 1
ATOM 624 C CA . LYS A 1 87 ? 13.677 -6.115 -11.807 1.00 96.12 87 LYS A CA 1
ATOM 625 C C . LYS A 1 87 ? 12.760 -7.330 -11.911 1.00 96.12 87 LYS A C 1
ATOM 627 O O . LYS A 1 87 ? 13.186 -8.367 -12.416 1.00 96.12 87 LYS A O 1
ATOM 632 N N . ALA A 1 88 ? 11.484 -7.178 -11.557 1.00 95.88 88 ALA A N 1
ATOM 633 C CA . ALA A 1 88 ? 10.498 -8.244 -11.709 1.00 95.88 88 ALA A CA 1
ATOM 634 C C . ALA A 1 88 ? 10.326 -8.680 -13.176 1.00 95.88 88 ALA A C 1
ATOM 636 O O . ALA A 1 88 ? 10.259 -9.874 -13.454 1.00 95.88 88 ALA A O 1
ATOM 637 N N . MET A 1 89 ? 10.321 -7.740 -14.128 1.00 95.12 89 MET A N 1
ATOM 638 C CA . MET A 1 89 ? 10.256 -8.047 -15.565 1.00 95.12 89 MET A CA 1
ATOM 639 C C . MET A 1 89 ? 11.501 -8.776 -16.087 1.00 95.12 89 MET A C 1
ATOM 641 O O . MET A 1 89 ? 11.422 -9.478 -17.093 1.00 95.12 89 MET A O 1
ATOM 645 N N . HIS A 1 90 ? 12.637 -8.631 -15.406 1.00 95.12 90 HIS A N 1
ATOM 646 C CA . HIS A 1 90 ? 13.866 -9.375 -15.678 1.00 95.12 90 HIS A CA 1
ATOM 647 C C . HIS A 1 90 ? 13.980 -10.683 -14.879 1.00 95.12 90 HIS A C 1
ATOM 649 O O . HIS A 1 90 ? 14.974 -11.390 -15.030 1.00 95.12 90 HIS A O 1
ATOM 655 N N . GLY A 1 91 ? 12.985 -11.021 -14.052 1.00 96.06 91 GLY A N 1
ATOM 656 C CA . GLY A 1 91 ? 12.976 -12.249 -13.255 1.00 96.06 91 GLY A CA 1
ATOM 657 C C . GLY A 1 91 ? 14.026 -12.277 -12.143 1.00 96.06 91 GLY A C 1
ATOM 658 O O . GLY A 1 91 ? 14.457 -13.359 -11.753 1.00 96.06 91 GLY A O 1
ATOM 659 N N . VAL A 1 92 ? 14.458 -11.111 -11.648 1.00 96.81 92 VAL A N 1
ATOM 660 C CA . VAL A 1 92 ? 15.495 -11.004 -10.609 1.00 96.81 92 VAL A CA 1
ATOM 661 C C . VAL A 1 92 ? 14.963 -10.376 -9.312 1.00 96.81 92 VAL A C 1
ATOM 663 O O . VAL A 1 92 ? 14.008 -9.594 -9.360 1.00 96.81 92 VAL A O 1
ATOM 666 N N . PRO A 1 93 ? 15.579 -10.676 -8.149 1.00 95.19 93 PRO A N 1
ATOM 667 C CA . PRO A 1 93 ? 15.272 -10.017 -6.876 1.00 95.19 93 PRO A CA 1
ATOM 668 C C . PRO A 1 93 ? 15.451 -8.493 -6.906 1.00 95.19 93 PRO A C 1
ATOM 670 O O . PRO A 1 93 ? 16.235 -7.963 -7.700 1.00 95.19 93 PRO A O 1
ATOM 673 N N . ALA A 1 94 ? 14.778 -7.787 -5.992 1.00 89.38 94 ALA A N 1
ATOM 674 C CA . ALA A 1 94 ? 14.779 -6.323 -5.914 1.00 89.38 94 ALA A CA 1
ATOM 675 C C . ALA A 1 94 ? 16.162 -5.729 -5.590 1.00 89.38 94 ALA A C 1
ATOM 677 O O . ALA A 1 94 ? 16.430 -4.573 -5.895 1.00 89.38 94 ALA A O 1
ATOM 678 N N . GLU A 1 95 ? 17.069 -6.515 -5.031 1.00 92.00 95 GLU A N 1
ATOM 679 C CA . GLU A 1 95 ? 18.421 -6.120 -4.637 1.00 92.00 95 GLU A CA 1
ATOM 680 C C . GLU A 1 95 ? 19.424 -6.306 -5.789 1.00 92.00 95 GLU A C 1
ATOM 682 O O . GLU A 1 95 ? 20.567 -5.857 -5.718 1.00 92.00 95 GLU A O 1
ATOM 687 N N . THR A 1 96 ? 19.001 -6.955 -6.880 1.00 93.25 96 THR A N 1
ATOM 688 C CA . THR A 1 96 ? 19.880 -7.300 -8.000 1.00 93.25 96 THR A CA 1
ATOM 689 C C . THR A 1 96 ? 20.162 -6.081 -8.864 1.00 93.25 96 THR A C 1
ATOM 691 O O . THR A 1 96 ? 19.241 -5.454 -9.386 1.00 93.25 96 THR A O 1
ATOM 694 N N . LYS A 1 97 ? 21.442 -5.766 -9.085 1.00 93.56 97 LYS A N 1
ATOM 695 C CA . LYS A 1 97 ? 21.835 -4.741 -10.056 1.00 93.56 97 LYS A CA 1
ATOM 696 C C . LYS A 1 97 ? 21.564 -5.237 -11.478 1.00 93.56 97 LYS A C 1
ATOM 698 O O . LYS A 1 97 ? 22.038 -6.300 -11.872 1.00 93.56 97 LYS A O 1
ATOM 703 N N . LEU A 1 98 ? 20.819 -4.449 -12.247 1.00 93.75 98 LEU A N 1
ATOM 704 C CA . LEU A 1 98 ? 20.541 -4.730 -13.651 1.00 93.75 98 LEU A CA 1
ATOM 705 C C . LEU A 1 98 ? 21.620 -4.123 -14.565 1.00 93.75 98 LEU A C 1
ATOM 707 O O . LEU A 1 98 ? 22.219 -3.107 -14.210 1.00 93.75 98 LEU A O 1
ATOM 711 N N . PRO A 1 99 ? 21.868 -4.722 -15.743 1.00 94.00 99 PRO A N 1
ATOM 712 C CA . PRO A 1 99 ? 22.729 -4.130 -16.765 1.00 94.00 99 PRO A CA 1
ATOM 713 C C . PRO A 1 99 ? 22.056 -2.923 -17.439 1.00 94.00 99 PRO A C 1
ATOM 715 O O . PRO A 1 99 ? 20.830 -2.865 -17.508 1.00 94.00 99 PRO A O 1
ATOM 718 N N . ASP A 1 100 ? 22.840 -2.029 -18.046 1.00 92.56 100 ASP A N 1
ATOM 719 C CA . ASP A 1 100 ? 22.353 -0.779 -18.666 1.00 92.56 100 ASP A CA 1
ATOM 720 C C . ASP A 1 100 ? 21.273 -0.995 -19.736 1.00 92.56 100 ASP A C 1
ATOM 722 O O . ASP A 1 100 ? 20.342 -0.202 -19.860 1.00 92.56 100 ASP A O 1
ATOM 726 N N . ARG A 1 101 ? 21.316 -2.128 -20.453 1.00 93.06 101 ARG A N 1
ATOM 727 C CA . ARG A 1 101 ? 20.267 -2.526 -21.412 1.00 93.06 101 ARG A CA 1
ATOM 728 C C . ARG A 1 101 ? 18.864 -2.585 -20.794 1.00 93.06 101 ARG A C 1
ATOM 730 O O . ARG A 1 101 ? 17.878 -2.451 -21.506 1.00 93.06 101 ARG A O 1
ATOM 737 N N . ALA A 1 102 ? 18.760 -2.796 -19.481 1.00 92.88 102 ALA A N 1
ATOM 738 C CA . ALA A 1 102 ? 17.489 -2.798 -18.766 1.00 92.88 102 ALA A CA 1
ATOM 739 C C . ALA A 1 102 ? 16.887 -1.394 -18.616 1.00 92.88 102 ALA A C 1
ATOM 741 O O . ALA A 1 102 ? 15.711 -1.285 -18.285 1.00 92.88 102 ALA A O 1
ATOM 742 N N . TYR A 1 103 ? 17.665 -0.336 -18.850 1.00 91.62 103 TYR A N 1
ATOM 743 C CA . TYR A 1 103 ? 17.258 1.066 -18.732 1.00 91.62 103 TYR A CA 1
ATOM 744 C C . TYR A 1 103 ? 17.074 1.749 -20.095 1.00 91.62 103 TYR A C 1
ATOM 746 O O . TYR A 1 103 ? 16.856 2.954 -20.151 1.00 91.62 103 TYR A O 1
ATOM 754 N N . GLN A 1 104 ? 17.119 0.988 -21.194 1.00 94.31 104 GLN A N 1
ATOM 755 C CA . GLN A 1 104 ? 16.821 1.506 -22.530 1.00 94.31 104 GLN A CA 1
ATOM 756 C C . GLN A 1 104 ? 15.384 2.054 -22.620 1.00 94.31 104 GLN A C 1
ATOM 758 O O . GLN A 1 104 ? 14.497 1.512 -21.943 1.00 94.31 104 GLN A O 1
ATOM 763 N N . PRO A 1 105 ? 15.130 3.074 -23.464 1.00 93.88 105 PRO A N 1
ATOM 764 C CA . PRO A 1 105 ? 13.818 3.715 -23.592 1.00 93.88 105 PRO A CA 1
ATOM 765 C C . PRO A 1 105 ? 12.665 2.724 -23.789 1.00 93.88 105 PRO A C 1
ATOM 767 O O . PRO A 1 105 ? 11.667 2.775 -23.075 1.00 93.88 105 PRO A O 1
ATOM 770 N N . GLU A 1 106 ? 12.838 1.715 -24.644 1.00 94.81 106 GLU A N 1
ATOM 771 C CA . GLU A 1 106 ? 11.804 0.715 -24.940 1.00 94.81 106 GLU A CA 1
ATOM 772 C C . GLU A 1 106 ? 11.493 -0.189 -23.733 1.00 94.81 106 GLU A C 1
ATOM 774 O O . GLU A 1 106 ? 10.398 -0.752 -23.602 1.00 94.81 106 GLU A O 1
ATOM 779 N N . VAL A 1 107 ? 12.466 -0.383 -22.837 1.00 94.50 107 VAL A N 1
ATOM 780 C CA . VAL A 1 107 ? 12.251 -1.084 -21.566 1.00 94.50 107 VAL A CA 1
ATOM 781 C C . VAL A 1 107 ? 11.537 -0.160 -20.585 1.00 94.50 107 VAL A C 1
ATOM 783 O O . VAL A 1 107 ? 10.559 -0.588 -19.972 1.00 94.50 107 VAL A O 1
ATOM 786 N N . SER A 1 108 ? 11.969 1.098 -20.472 1.00 94.44 108 SER A N 1
ATOM 787 C CA . SER A 1 108 ? 11.333 2.100 -19.608 1.00 94.44 108 SER A CA 1
ATOM 788 C C . SER A 1 108 ? 9.863 2.332 -19.968 1.00 94.44 108 SER A C 1
ATOM 790 O O . SER A 1 108 ? 9.021 2.269 -19.077 1.00 94.44 108 SER A O 1
ATOM 792 N N . ASP A 1 109 ? 9.511 2.417 -21.251 1.00 95.75 109 ASP A N 1
ATOM 793 C CA . ASP A 1 109 ? 8.116 2.520 -21.704 1.00 95.75 109 ASP A CA 1
ATOM 794 C C . ASP A 1 109 ? 7.259 1.326 -21.271 1.00 95.75 109 ASP A C 1
ATOM 796 O O . ASP A 1 109 ? 6.086 1.455 -20.905 1.00 95.75 109 ASP A O 1
ATOM 800 N N . ARG A 1 110 ? 7.820 0.113 -21.322 1.00 97.06 110 ARG A N 1
ATOM 801 C CA . ARG A 1 110 ? 7.115 -1.083 -20.838 1.00 97.06 110 ARG A CA 1
ATOM 802 C C . ARG A 1 110 ? 6.951 -1.058 -19.319 1.00 97.06 110 ARG A C 1
ATOM 804 O O . ARG A 1 110 ? 5.870 -1.392 -18.839 1.00 97.06 110 ARG A O 1
ATOM 811 N N . VAL A 1 111 ? 7.973 -0.619 -18.586 1.00 97.12 111 VAL A N 1
ATOM 812 C CA . VAL A 1 111 ? 7.919 -0.456 -17.126 1.00 97.12 111 VAL A CA 1
ATOM 813 C C . VAL A 1 111 ? 6.870 0.586 -16.730 1.00 97.12 111 VAL A C 1
ATOM 815 O O . VAL A 1 111 ? 6.055 0.308 -15.851 1.00 97.12 111 VAL A O 1
ATOM 818 N N . TYR A 1 112 ? 6.825 1.744 -17.393 1.00 96.56 112 TYR A N 1
ATOM 819 C CA . TYR A 1 112 ? 5.849 2.797 -17.103 1.00 96.56 112 TYR A CA 1
ATOM 820 C C . TYR A 1 112 ? 4.418 2.385 -17.449 1.00 96.56 112 TYR A C 1
ATOM 822 O O . TYR A 1 112 ? 3.505 2.648 -16.666 1.00 96.56 112 TYR A O 1
ATOM 830 N N . ARG A 1 113 ? 4.206 1.647 -18.547 1.00 97.31 113 ARG A N 1
ATOM 831 C CA . ARG A 1 113 ? 2.889 1.054 -18.837 1.00 97.31 113 ARG A CA 1
ATOM 832 C C . ARG A 1 113 ? 2.452 0.060 -17.766 1.00 97.31 113 ARG A C 1
ATOM 834 O O . ARG A 1 113 ? 1.301 0.098 -17.337 1.00 97.31 113 ARG A O 1
ATOM 841 N N . GLU A 1 114 ? 3.354 -0.802 -17.308 1.00 98.06 114 GLU A N 1
ATOM 842 C CA . GLU A 1 114 ? 3.043 -1.761 -16.245 1.00 98.06 114 GLU A CA 1
ATOM 843 C C . GLU A 1 114 ? 2.783 -1.062 -14.902 1.00 98.06 114 GLU A C 1
ATOM 845 O O . GLU A 1 114 ? 1.860 -1.437 -14.176 1.00 98.06 114 GLU A O 1
ATOM 850 N N . MET A 1 115 ? 3.533 -0.003 -14.591 1.00 97.69 115 MET A N 1
ATOM 851 C CA . MET A 1 115 ? 3.292 0.854 -13.429 1.00 97.69 115 MET A CA 1
ATOM 852 C C . MET A 1 115 ? 1.902 1.492 -13.487 1.00 97.69 115 MET A C 1
ATOM 854 O O . MET A 1 115 ? 1.142 1.371 -12.525 1.00 97.69 115 MET A O 1
ATOM 858 N N . ALA A 1 116 ? 1.547 2.114 -14.613 1.00 97.75 116 ALA A N 1
ATOM 859 C CA . ALA A 1 116 ? 0.239 2.731 -14.813 1.00 97.75 116 ALA A CA 1
ATOM 860 C C . ALA A 1 116 ? -0.893 1.700 -14.701 1.00 97.75 116 ALA A C 1
ATOM 862 O O . ALA A 1 116 ? -1.897 1.956 -14.036 1.00 97.75 116 ALA A O 1
ATOM 863 N N . ARG A 1 117 ? -0.711 0.502 -15.272 1.00 98.44 117 ARG A N 1
ATOM 864 C CA . ARG A 1 117 ? -1.676 -0.601 -15.162 1.00 98.44 117 ARG A CA 1
ATOM 865 C C . ARG A 1 117 ? -1.893 -1.020 -13.706 1.00 98.44 117 ARG A C 1
ATOM 867 O O . ARG A 1 117 ? -3.038 -1.128 -13.271 1.00 98.44 117 ARG A O 1
ATOM 874 N N . ARG A 1 118 ? -0.817 -1.241 -12.940 1.00 98.19 118 ARG A N 1
ATOM 875 C CA . ARG A 1 118 ? -0.904 -1.607 -11.511 1.00 98.19 118 ARG A CA 1
ATOM 876 C C . ARG A 1 118 ? -1.567 -0.509 -10.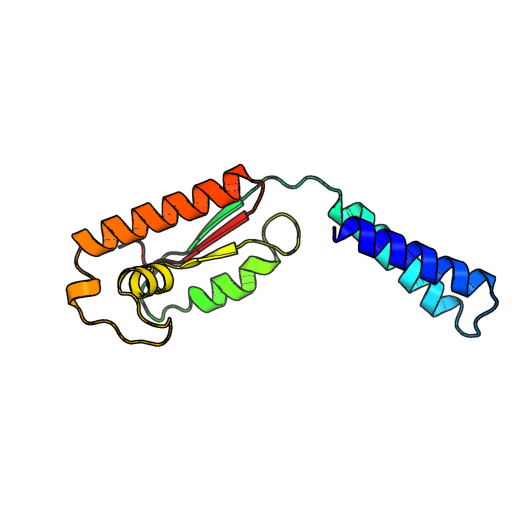688 1.00 98.19 118 ARG A C 1
ATOM 878 O O . ARG A 1 118 ? -2.437 -0.812 -9.877 1.00 98.19 118 ARG A O 1
ATOM 885 N N . ALA A 1 119 ? -1.180 0.745 -10.914 1.00 98.19 119 ALA A N 1
ATOM 886 C CA . ALA A 1 119 ? -1.768 1.886 -10.226 1.00 98.19 119 ALA A CA 1
ATOM 887 C C . ALA A 1 119 ? -3.271 2.000 -10.520 1.00 98.19 119 ALA A C 1
ATOM 889 O O . ALA A 1 119 ? -4.066 2.132 -9.593 1.00 98.19 119 ALA A O 1
ATOM 890 N N . GLY A 1 120 ? -3.664 1.867 -11.790 1.00 98.19 120 GLY A N 1
ATOM 891 C CA . GLY A 1 120 ? -5.061 1.902 -12.217 1.00 98.19 120 GLY A CA 1
ATOM 892 C C . GLY A 1 120 ? -5.917 0.823 -11.555 1.00 98.19 120 GLY A C 1
ATOM 893 O O . GLY A 1 120 ? -6.995 1.135 -11.059 1.00 98.19 120 GLY A O 1
ATOM 894 N N . LEU A 1 121 ? -5.420 -0.416 -11.469 1.00 98.25 121 LEU A N 1
ATOM 895 C CA . LEU A 1 121 ? -6.127 -1.500 -10.774 1.00 98.25 121 LEU A CA 1
ATOM 896 C C . LEU A 1 121 ? -6.341 -1.195 -9.287 1.00 98.25 121 LEU A C 1
ATOM 898 O O . LEU A 1 121 ? -7.430 -1.411 -8.770 1.00 98.25 121 LEU A O 1
ATOM 902 N N . ILE A 1 122 ? -5.328 -0.663 -8.600 1.00 97.56 122 ILE A N 1
ATOM 903 C CA . ILE A 1 122 ? -5.445 -0.326 -7.173 1.00 97.56 122 ILE A CA 1
ATOM 904 C C . ILE A 1 122 ? -6.468 0.797 -6.961 1.00 97.56 122 ILE A C 1
ATOM 906 O O . ILE A 1 122 ? -7.295 0.703 -6.057 1.00 97.56 122 ILE A O 1
ATOM 910 N N . LEU A 1 123 ? -6.429 1.832 -7.803 1.00 97.31 123 LEU A N 1
ATOM 911 C CA . LEU A 1 123 ? -7.356 2.964 -7.735 1.00 97.31 123 LEU A CA 1
ATOM 912 C C . LEU A 1 123 ? -8.802 2.538 -8.017 1.00 97.31 123 LEU A C 1
ATOM 914 O O . LEU A 1 123 ? -9.711 2.990 -7.321 1.00 97.31 123 LEU A O 1
ATOM 918 N N . ALA A 1 124 ? -9.012 1.658 -9.002 1.00 96.88 124 ALA A N 1
ATOM 919 C CA . ALA A 1 124 ? -10.332 1.132 -9.352 1.00 96.88 124 ALA A CA 1
ATOM 920 C C . ALA A 1 124 ? -10.980 0.352 -8.194 1.00 96.88 124 ALA A C 1
ATOM 922 O O . ALA A 1 124 ? -12.186 0.445 -7.993 1.00 96.88 124 ALA A O 1
ATOM 923 N N . GLU A 1 125 ? -10.169 -0.338 -7.389 1.00 94.62 125 GLU A N 1
ATOM 924 C CA . GLU A 1 125 ? -10.605 -1.079 -6.196 1.00 94.62 125 GLU A CA 1
ATOM 925 C C . GLU A 1 125 ? -10.698 -0.203 -4.929 1.00 94.62 125 GLU A C 1
ATOM 927 O O . GLU A 1 125 ? -10.822 -0.706 -3.811 1.00 94.62 125 GLU A O 1
ATOM 932 N N . GLY A 1 126 ? -10.615 1.125 -5.063 1.00 93.62 126 GLY A N 1
ATOM 933 C CA . GLY A 1 126 ? -10.744 2.051 -3.937 1.00 93.62 126 GLY A CA 1
ATOM 934 C C . GLY A 1 126 ? -9.453 2.282 -3.134 1.00 93.62 126 GLY A C 1
ATOM 935 O O . GLY A 1 126 ? -9.476 2.975 -2.114 1.00 93.62 126 GLY A O 1
ATOM 936 N N . 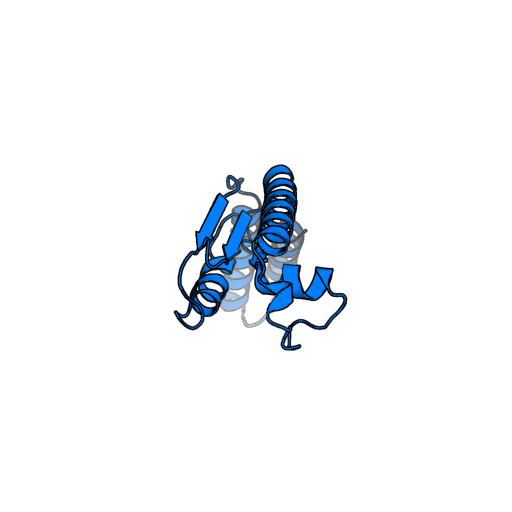GLY A 1 127 ? -8.324 1.716 -3.564 1.00 96.06 127 GLY A N 1
ATOM 937 C CA . GLY A 1 127 ? -7.024 1.873 -2.913 1.00 96.06 127 GLY A CA 1
ATOM 938 C C . GLY A 1 127 ? -6.258 3.109 -3.387 1.00 96.06 127 GLY A C 1
ATOM 939 O O . GLY A 1 127 ? -6.4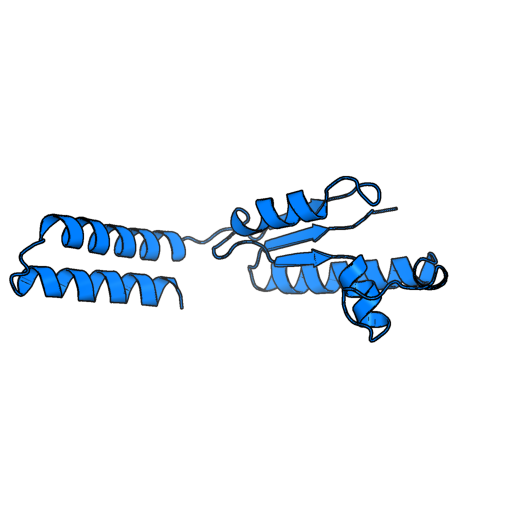19 3.569 -4.510 1.00 96.06 127 GLY A O 1
ATOM 940 N N . SER A 1 128 ? -5.364 3.630 -2.547 1.00 97.94 128 SER A N 1
ATOM 941 C CA . SER A 1 128 ? -4.452 4.717 -2.930 1.00 97.94 128 SER A CA 1
ATOM 942 C C . SER A 1 128 ? -3.085 4.194 -3.368 1.00 97.94 128 SER A C 1
ATOM 944 O O . SER A 1 128 ? -2.662 3.107 -2.966 1.00 97.94 128 SER A O 1
ATOM 946 N N . VAL A 1 129 ? -2.372 4.989 -4.166 1.00 98.25 129 VAL A N 1
ATOM 947 C CA . VAL A 1 129 ? -1.081 4.628 -4.762 1.00 98.25 129 VAL A CA 1
ATOM 948 C C . VAL A 1 129 ? -0.065 5.754 -4.598 1.00 98.25 129 VAL A C 1
ATOM 950 O O . VAL A 1 129 ? -0.376 6.921 -4.837 1.00 98.25 129 VAL A O 1
ATOM 953 N N . VAL A 1 130 ? 1.166 5.385 -4.249 1.00 98.19 130 VAL A N 1
ATOM 954 C CA . VAL A 1 130 ? 2.360 6.217 -4.431 1.00 98.19 130 VAL A CA 1
ATOM 955 C C . VAL A 1 130 ? 3.176 5.601 -5.565 1.00 98.19 130 VAL A C 1
ATOM 957 O O . VAL A 1 130 ? 3.658 4.480 -5.436 1.00 98.19 130 VAL A O 1
ATOM 960 N N . ALA A 1 131 ? 3.291 6.295 -6.692 1.00 97.19 131 ALA A N 1
ATOM 961 C CA . ALA A 1 131 ? 4.106 5.880 -7.827 1.00 97.19 131 ALA A CA 1
ATOM 962 C C . ALA A 1 131 ? 5.486 6.547 -7.731 1.00 97.19 131 ALA A C 1
ATOM 964 O O . ALA A 1 131 ? 5.572 7.769 -7.838 1.00 97.19 131 ALA A O 1
ATOM 965 N N . ASP A 1 132 ? 6.542 5.761 -7.518 1.00 95.19 132 ASP A N 1
ATOM 966 C CA . ASP A 1 132 ? 7.929 6.245 -7.419 1.00 95.19 132 ASP A CA 1
ATOM 967 C C . ASP A 1 132 ? 8.711 5.859 -8.678 1.00 95.19 132 ASP A C 1
ATOM 969 O O . ASP A 1 132 ? 8.902 4.676 -8.998 1.00 95.19 132 ASP A O 1
ATOM 973 N N . ALA A 1 133 ? 9.144 6.874 -9.416 1.00 90.94 133 ALA A N 1
ATOM 974 C CA . ALA A 1 133 ? 9.947 6.718 -10.613 1.00 90.94 133 ALA A CA 1
ATOM 975 C C . ALA A 1 133 ? 10.872 7.917 -10.822 1.00 90.94 133 ALA A C 1
ATOM 977 O O . ALA A 1 133 ? 10.771 8.939 -10.155 1.00 90.94 133 ALA A O 1
ATOM 978 N N . VAL A 1 134 ? 11.792 7.802 -11.780 1.00 86.75 134 VAL A N 1
ATOM 979 C CA . VAL A 1 134 ? 12.540 8.974 -12.247 1.00 86.75 134 VAL A CA 1
ATOM 980 C C . VAL A 1 134 ? 11.624 9.895 -13.060 1.00 86.75 134 VAL A C 1
ATOM 982 O O . VAL A 1 134 ? 11.667 11.103 -12.837 1.00 86.75 134 VAL A O 1
ATOM 985 N N . PHE A 1 135 ? 10.738 9.315 -13.887 1.00 75.19 135 PHE A N 1
ATOM 986 C CA . PHE A 1 135 ? 9.910 10.022 -14.875 1.00 75.19 135 PHE A CA 1
ATOM 987 C C . PHE A 1 135 ? 10.765 10.846 -15.853 1.00 75.19 135 PHE A C 1
ATOM 989 O O . PHE A 1 135 ? 10.497 12.023 -16.088 1.00 75.19 135 PHE A O 1
ATOM 996 N N . ASP A 1 136 ? 11.816 10.200 -16.361 1.00 67.94 136 ASP A N 1
ATOM 997 C CA . ASP A 1 136 ? 12.719 10.639 -17.428 1.00 67.94 136 ASP A CA 1
ATOM 998 C C . ASP A 1 136 ? 12.293 10.155 -18.821 1.00 67.94 136 ASP A C 1
ATOM 1000 O O . ASP A 1 136 ? 11.577 9.126 -18.912 1.00 67.94 136 ASP A O 1
#

Solvent-accessible surface area (backbone atoms only — not comparable to full-atom values): 7549 Å² total; per-residue (Å²): 112,69,33,59,54,26,39,50,48,14,50,53,40,46,52,47,47,76,74,64,51,96,56,48,68,62,38,53,54,49,17,50,51,25,40,52,49,16,56,59,63,67,53,89,49,74,52,44,83,44,78,46,69,47,64,89,88,71,50,61,65,62,52,49,63,69,44,22,63,76,33,54,45,86,81,24,22,48,78,47,44,44,67,53,47,46,28,52,76,70,75,44,59,82,87,57,85,75,62,72,78,67,67,35,67,78,45,44,55,52,33,52,52,51,49,52,51,54,47,50,54,40,41,76,72,55,35,18,30,33,40,41,39,52,85,125

pLDDT: mean 92.81, std 6.7, range [62.69, 98.44]

Nearest PDB structures (foldseek):
  6pk5-assembly1_A  TM=5.591E-01  e=1.925E-02  Methanotorris igneus
  5zb4-assembly1_A  TM=6.216E-01  e=5.359E-01  Thermus thermophilus HB8
  2plr-assembly1_B  TM=6.080E-01  e=2.918E+00  Sulfurisphaera tokodaii str. 7
  9j61-assembly6_F  TM=3.124E-01  e=9.614E+00  Streptomyces cinnamoneus

Radius of gyration: 21.17 Å; Cα contacts (8 Å, |Δi|>4): 178; chains: 1; bounding box: 41×25×64 Å

Secondary structure (DSSP, 8-state):
-HHHHHHHHHHHHHHHHHTT-TTHHHHHHHHHHHHHHHHHHHS-----EEEE---TTSSHHHHHHHHHTTSSSTT-PEEEEHHHHHHHHTT--TTPPPPGGGGSHHHHHHHHHHHHHHHHHHHHTT--EEEE----

Mean predicted aligned error: 4.93 Å